Protein AF-A0A951B7P2-F1 (afdb_monomer_lite)

pLDDT: mean 95.07, std 7.06, range [56.22, 98.69]

Sequence (88 aa):
MLLGEKIRYLREVEGSLRGLNRAMTQQEVVEAIHSDLGATLSQSYLSQIENGHRPHLTNASRSLLARFFKVHPGYLVSDPEGYATELV

Secondary structure (DSSP, 8-state):
--HHHHHHHHHHHHHHHTT-SSPPPHHHHHHHHHHHHS----HHHHHHHHTTSS-S--HHHHHHHHHHTT--GGGSSPPPTT--SS--

Radius of gyration: 13.07 Å; chains: 1; bounding box: 33×22×41 Å

Structure (mmCIF, N/CA/C/O backbone):
data_AF-A0A951B7P2-F1
#
_entry.id   AF-A0A951B7P2-F1
#
loop_
_atom_site.group_PDB
_atom_site.id
_atom_site.type_symbol
_atom_site.label_atom_id
_atom_site.label_alt_id
_atom_site.label_comp_id
_atom_site.label_asym_id
_atom_site.label_entity_id
_atom_site.label_seq_id
_atom_site.pdbx_PDB_ins_code
_atom_site.Cartn_x
_atom_site.Cartn_y
_atom_site.Cartn_z
_atom_site.occupancy
_atom_site.B_iso_or_equiv
_atom_site.auth_seq_id
_atom_site.auth_comp_id
_atom_site.auth_asym_id
_atom_site.auth_atom_id
_atom_site.pdbx_PDB_model_num
ATOM 1 N N . MET A 1 1 ? 6.499 1.655 -14.440 1.00 89.00 1 MET A N 1
ATOM 2 C CA . MET A 1 1 ? 5.671 2.180 -13.333 1.00 89.00 1 MET A CA 1
ATOM 3 C C . MET A 1 1 ? 6.477 2.262 -12.046 1.00 89.00 1 MET A C 1
ATOM 5 O O . MET A 1 1 ? 7.159 1.311 -11.666 1.00 89.00 1 MET A O 1
ATOM 9 N N . LEU A 1 2 ? 6.374 3.388 -11.347 1.00 95.31 2 LEU A N 1
ATOM 10 C CA . LEU A 1 2 ? 6.897 3.570 -9.995 1.00 95.31 2 LEU A CA 1
ATOM 11 C C . LEU A 1 2 ? 6.039 2.814 -8.971 1.00 95.31 2 LEU A C 1
ATOM 13 O O . LEU A 1 2 ? 4.842 2.606 -9.175 1.00 95.31 2 LEU A O 1
ATOM 17 N N . LEU A 1 3 ? 6.624 2.465 -7.821 1.00 96.62 3 LEU A N 1
ATOM 18 C CA . LEU A 1 3 ? 5.899 1.831 -6.711 1.00 96.62 3 LEU A CA 1
ATOM 19 C C . LEU A 1 3 ? 4.600 2.577 -6.348 1.00 96.62 3 LEU A C 1
ATOM 21 O O . LEU A 1 3 ? 3.553 1.951 -6.200 1.00 96.62 3 LEU A O 1
ATOM 25 N N . GLY A 1 4 ? 4.656 3.906 -6.223 1.00 97.44 4 GLY A N 1
ATOM 26 C CA . GLY A 1 4 ? 3.488 4.711 -5.857 1.00 97.44 4 GLY A CA 1
ATOM 27 C C . GLY A 1 4 ? 2.353 4.641 -6.886 1.00 97.44 4 GLY A C 1
ATOM 28 O O . GLY A 1 4 ? 1.184 4.613 -6.508 1.00 97.44 4 GLY A O 1
ATOM 29 N N . GLU A 1 5 ? 2.682 4.538 -8.177 1.00 97.25 5 GLU A N 1
ATOM 30 C CA . GLU A 1 5 ? 1.700 4.352 -9.256 1.00 97.25 5 GLU A CA 1
ATOM 31 C C . GLU A 1 5 ? 1.032 2.985 -9.170 1.00 97.25 5 GLU A C 1
ATOM 33 O O . GLU A 1 5 ? -0.188 2.891 -9.281 1.00 97.25 5 GLU A O 1
ATOM 38 N N . LYS A 1 6 ? 1.816 1.936 -8.899 1.00 97.69 6 LYS A N 1
ATOM 39 C CA . LYS A 1 6 ? 1.285 0.582 -8.709 1.00 97.69 6 LYS A CA 1
ATOM 40 C C . LYS A 1 6 ? 0.321 0.521 -7.529 1.00 97.69 6 LYS A C 1
ATOM 42 O O . LYS A 1 6 ? -0.740 -0.075 -7.650 1.00 97.69 6 LYS A O 1
ATOM 47 N N . ILE A 1 7 ? 0.642 1.168 -6.406 1.00 98.06 7 ILE A N 1
ATOM 48 C CA . ILE A 1 7 ? -0.262 1.219 -5.246 1.00 98.06 7 ILE A CA 1
ATOM 49 C C . ILE A 1 7 ? -1.566 1.960 -5.580 1.00 98.06 7 ILE A C 1
ATOM 51 O O . ILE A 1 7 ? -2.641 1.472 -5.232 1.00 98.06 7 ILE A O 1
ATOM 55 N N . ARG A 1 8 ? -1.499 3.093 -6.293 1.00 98.31 8 ARG A N 1
ATOM 56 C CA . ARG A 1 8 ? -2.700 3.821 -6.744 1.00 98.31 8 ARG A CA 1
ATOM 57 C C . ARG A 1 8 ? -3.575 2.968 -7.665 1.00 98.31 8 ARG A C 1
ATOM 59 O O . ARG A 1 8 ? -4.777 2.884 -7.438 1.00 98.31 8 ARG A O 1
ATOM 66 N N . TYR A 1 9 ? -2.967 2.270 -8.620 1.00 98.12 9 TYR A N 1
ATOM 67 C CA . TYR A 1 9 ? -3.674 1.335 -9.494 1.00 98.12 9 TYR A CA 1
ATOM 68 C C . TYR A 1 9 ? -4.331 0.190 -8.706 1.00 98.12 9 TYR A C 1
ATOM 70 O O . TYR A 1 9 ? -5.505 -0.115 -8.897 1.00 98.12 9 TYR A O 1
ATOM 78 N N . LEU A 1 10 ? -3.621 -0.409 -7.747 1.00 98.56 10 LEU A N 1
ATOM 79 C CA . LEU A 1 10 ? -4.185 -1.477 -6.917 1.00 98.56 10 LEU A CA 1
ATOM 80 C C . LEU A 1 10 ? -5.383 -1.007 -6.080 1.00 98.56 10 LEU A C 1
ATOM 82 O O . LEU A 1 10 ? -6.306 -1.786 -5.857 1.00 98.56 10 LEU A O 1
ATOM 86 N N . ARG A 1 11 ? -5.430 0.267 -5.670 1.00 98.50 11 ARG A N 1
ATOM 87 C CA . ARG A 1 11 ? -6.612 0.847 -5.011 1.00 98.50 11 ARG A CA 1
ATOM 88 C C . ARG A 1 11 ? -7.818 0.989 -5.934 1.00 98.50 11 ARG A C 1
ATOM 90 O O . ARG A 1 11 ? -8.943 0.855 -5.456 1.00 98.50 11 ARG A O 1
ATOM 97 N N . GLU A 1 12 ? -7.603 1.290 -7.212 1.00 98.56 12 GLU A N 1
ATOM 98 C CA . GLU A 1 12 ? -8.656 1.319 -8.239 1.00 98.56 12 GLU A CA 1
ATOM 99 C C . GLU A 1 12 ? -9.234 -0.073 -8.469 1.00 98.56 12 GLU A C 1
ATOM 101 O O . GLU A 1 12 ? -10.455 -0.250 -8.436 1.00 98.56 12 GLU A O 1
ATOM 106 N N . VAL A 1 13 ? -8.358 -1.069 -8.618 1.00 98.38 13 VAL A N 1
ATOM 107 C CA . VAL A 1 13 ? -8.755 -2.471 -8.783 1.00 98.38 13 VAL A CA 1
ATOM 108 C C . VAL A 1 13 ? -9.517 -2.959 -7.5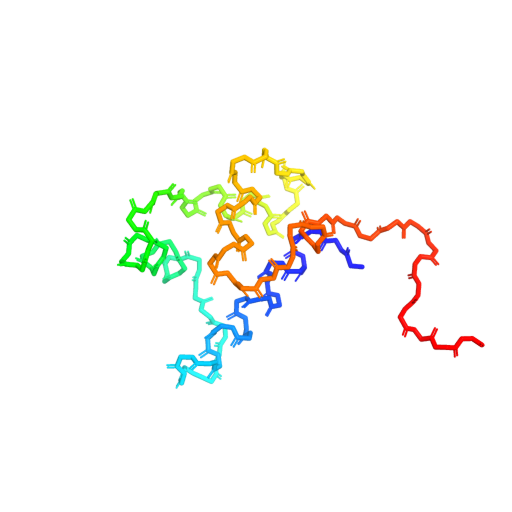54 1.00 98.38 13 VAL A C 1
ATOM 110 O O . VAL A 1 13 ? -10.635 -3.448 -7.687 1.00 98.38 13 VAL A O 1
ATOM 113 N N . GLU A 1 14 ? -8.964 -2.778 -6.355 1.00 98.50 14 GLU A N 1
ATOM 114 C CA . GLU A 1 14 ? -9.600 -3.233 -5.115 1.00 98.50 14 GLU A CA 1
ATOM 115 C C . GLU A 1 14 ? -10.943 -2.532 -4.876 1.00 98.50 14 GLU A C 1
ATOM 117 O O . GLU A 1 14 ? -11.930 -3.177 -4.526 1.00 98.50 14 GLU A O 1
ATOM 122 N N . GLY A 1 15 ? -11.025 -1.222 -5.129 1.00 98.50 15 GLY A N 1
ATOM 123 C CA . GLY A 1 15 ? -12.282 -0.485 -5.015 1.00 98.50 15 GLY A CA 1
ATOM 124 C C . GLY A 1 15 ? -13.341 -0.963 -6.012 1.00 98.50 15 GLY A C 1
ATOM 125 O O . GLY A 1 15 ? -14.513 -1.081 -5.654 1.00 98.50 15 GLY A O 1
ATOM 126 N N . SER A 1 16 ? -12.933 -1.330 -7.227 1.00 98.12 16 SER A N 1
ATOM 127 C CA . SER A 1 16 ? -13.820 -1.946 -8.222 1.00 98.12 16 SER A CA 1
ATOM 128 C C . SER A 1 16 ? -14.300 -3.331 -7.775 1.00 98.12 16 SER A C 1
ATOM 130 O O . SER A 1 16 ? -15.496 -3.607 -7.832 1.00 98.12 16 SER A O 1
ATOM 132 N N . LEU A 1 17 ? -13.405 -4.173 -7.245 1.00 97.75 17 LEU A N 1
ATOM 133 C CA . LEU A 1 17 ? -13.746 -5.500 -6.709 1.00 97.75 17 LEU A CA 1
ATOM 134 C C . LEU A 1 17 ? -14.692 -5.432 -5.502 1.00 97.75 17 LEU A C 1
ATOM 136 O O . LEU A 1 17 ? -15.490 -6.344 -5.295 1.00 97.75 17 LEU A O 1
ATOM 140 N N . ARG A 1 18 ? -14.636 -4.344 -4.726 1.00 97.44 18 ARG A N 1
ATOM 141 C CA . ARG A 1 18 ? -15.555 -4.063 -3.609 1.00 97.44 18 ARG A CA 1
ATOM 142 C C . ARG A 1 18 ? -16.856 -3.372 -4.033 1.00 97.44 18 ARG A C 1
ATOM 144 O O . ARG A 1 18 ? -17.669 -3.048 -3.174 1.00 97.44 18 ARG A O 1
ATOM 151 N N . GLY A 1 19 ? -17.068 -3.135 -5.330 1.00 98.06 19 GLY A N 1
ATOM 152 C CA . GLY A 1 19 ? -18.293 -2.529 -5.859 1.00 98.06 19 GLY A CA 1
ATOM 153 C C . GLY A 1 19 ? -18.386 -1.008 -5.702 1.00 98.06 19 GLY A C 1
ATOM 154 O O . GLY A 1 19 ? -19.462 -0.445 -5.886 1.00 98.06 19 GLY A O 1
ATOM 155 N N . LEU A 1 20 ? -17.282 -0.319 -5.384 1.00 97.81 20 LEU A N 1
ATOM 156 C CA . LEU A 1 20 ? -17.262 1.145 -5.267 1.00 97.81 20 LEU A CA 1
ATOM 157 C C . LEU A 1 20 ? -17.267 1.842 -6.635 1.00 97.81 20 LEU A C 1
ATOM 159 O O . LEU A 1 20 ? -17.629 3.013 -6.711 1.00 97.81 20 LEU A O 1
ATOM 163 N N . ASN A 1 21 ? -16.841 1.149 -7.701 1.00 96.44 21 ASN A N 1
ATOM 164 C CA . ASN A 1 21 ? -16.623 1.714 -9.045 1.00 96.44 21 ASN A CA 1
ATOM 165 C C . ASN A 1 21 ? -15.710 2.959 -9.047 1.00 96.44 21 ASN A C 1
ATOM 167 O O . ASN A 1 21 ? -15.847 3.858 -9.873 1.00 96.44 21 ASN A O 1
ATOM 171 N N . ARG A 1 22 ? -14.785 3.022 -8.086 1.00 98.06 22 ARG A N 1
ATOM 172 C CA . ARG A 1 22 ? -13.751 4.052 -7.925 1.00 98.06 22 ARG A CA 1
ATOM 173 C C . ARG A 1 22 ? -12.582 3.464 -7.144 1.00 98.06 22 ARG A C 1
ATOM 175 O O . ARG A 1 22 ? -12.729 2.417 -6.515 1.00 98.06 22 ARG A O 1
ATOM 182 N N . ALA A 1 23 ? -11.463 4.180 -7.091 1.00 98.38 23 ALA A N 1
ATOM 183 C CA . ALA A 1 23 ? -10.413 3.875 -6.129 1.00 98.38 23 ALA A CA 1
ATOM 184 C C . ALA A 1 23 ? -10.944 3.913 -4.691 1.00 98.38 23 ALA A C 1
ATOM 186 O O . ALA A 1 23 ? -11.655 4.851 -4.304 1.00 98.38 23 ALA A O 1
ATOM 187 N N . MET A 1 24 ? -10.530 2.940 -3.877 1.00 98.62 24 MET A N 1
ATOM 188 C CA . MET A 1 24 ? -10.575 3.111 -2.423 1.00 98.62 24 MET A CA 1
ATOM 189 C C . MET A 1 24 ? -9.768 4.353 -2.050 1.00 98.62 24 MET A C 1
ATOM 191 O O . MET A 1 24 ? -8.761 4.637 -2.692 1.00 98.62 24 MET A O 1
ATOM 195 N N . THR A 1 25 ? -10.161 5.096 -1.026 1.00 98.69 25 THR A N 1
ATOM 196 C CA . THR A 1 25 ? -9.329 6.137 -0.413 1.00 98.69 25 THR A CA 1
ATOM 197 C C . THR A 1 25 ? -8.215 5.495 0.417 1.00 98.69 25 THR A C 1
ATOM 199 O O . THR A 1 25 ? -8.291 4.325 0.783 1.00 98.69 25 THR A O 1
ATOM 202 N N . GLN A 1 26 ? -7.166 6.251 0.749 1.00 98.62 26 GLN A N 1
ATOM 203 C CA . GLN 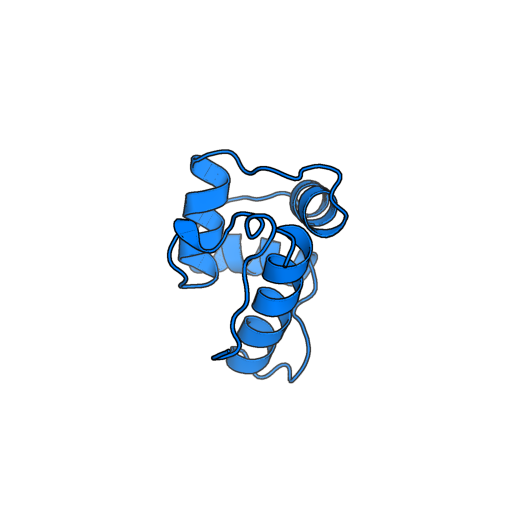A 1 26 ? -6.089 5.733 1.607 1.00 98.62 26 GLN A CA 1
ATOM 204 C C . GLN A 1 26 ? -6.609 5.321 2.994 1.00 98.62 26 GLN A C 1
ATOM 206 O O . GLN A 1 26 ? -6.113 4.359 3.571 1.00 98.62 26 GLN A O 1
ATOM 211 N N . GLN A 1 27 ? -7.616 6.034 3.509 1.00 98.62 27 GLN A N 1
ATOM 212 C CA . GLN A 1 27 ? -8.251 5.717 4.784 1.00 98.62 27 GLN A CA 1
ATOM 213 C C . GLN A 1 27 ? -9.053 4.411 4.697 1.00 98.62 27 GLN A C 1
ATOM 215 O O . GLN A 1 27 ? -8.845 3.524 5.518 1.00 98.62 27 GLN A O 1
ATOM 220 N N . GLU A 1 28 ? -9.872 4.248 3.651 1.00 98.69 28 GLU A N 1
ATOM 221 C CA . GLU A 1 28 ? -10.618 3.004 3.403 1.00 98.69 28 GLU A CA 1
ATOM 222 C C . GLU A 1 28 ? -9.672 1.796 3.270 1.00 98.69 28 GLU A C 1
ATOM 224 O O . GLU A 1 28 ? -9.986 0.714 3.754 1.00 98.69 28 GLU A O 1
ATOM 229 N N . VAL A 1 29 ? -8.497 1.962 2.646 1.00 98.62 29 VAL A N 1
ATOM 230 C CA . VAL A 1 29 ? -7.482 0.893 2.555 1.00 98.62 29 VAL A CA 1
ATOM 231 C C . VAL A 1 29 ? -6.965 0.505 3.934 1.00 98.62 29 VAL A C 1
ATOM 233 O O . VAL A 1 29 ? -6.876 -0.677 4.242 1.00 98.62 29 VAL A O 1
ATOM 236 N N . VAL A 1 30 ? -6.608 1.483 4.765 1.00 98.44 30 VAL A N 1
ATOM 237 C CA . VAL A 1 30 ? -6.092 1.221 6.115 1.00 98.44 30 VAL A CA 1
ATOM 238 C C . VAL A 1 30 ? -7.135 0.513 6.978 1.00 98.44 30 VAL A C 1
ATOM 240 O O . VAL A 1 30 ? -6.805 -0.456 7.662 1.00 98.44 30 VAL A O 1
ATOM 243 N N . GLU A 1 31 ? -8.389 0.953 6.909 1.00 98.56 31 GLU A N 1
ATOM 244 C CA . GLU A 1 31 ? -9.507 0.322 7.615 1.00 98.56 31 GLU A CA 1
ATOM 245 C C . GLU A 1 31 ? -9.751 -1.106 7.124 1.00 98.56 31 GLU A C 1
ATOM 247 O O . GLU A 1 31 ? -9.895 -2.013 7.943 1.00 98.56 31 GLU A O 1
ATOM 252 N N . ALA A 1 32 ? -9.705 -1.330 5.809 1.00 98.44 32 ALA A N 1
ATOM 253 C CA . ALA A 1 32 ? -9.863 -2.655 5.222 1.00 98.44 32 ALA A CA 1
ATOM 254 C C . ALA A 1 32 ? -8.701 -3.601 5.569 1.00 98.44 32 ALA A C 1
ATOM 256 O O . ALA A 1 32 ? -8.917 -4.776 5.844 1.00 98.44 32 ALA A O 1
ATOM 257 N N . ILE A 1 33 ? -7.457 -3.109 5.614 1.00 98.56 33 ILE A N 1
ATOM 258 C CA . ILE A 1 33 ? -6.309 -3.902 6.085 1.00 98.56 33 ILE A CA 1
ATOM 259 C C . ILE A 1 33 ? -6.533 -4.352 7.534 1.00 98.56 33 ILE A C 1
ATOM 261 O O . ILE A 1 33 ? -6.258 -5.507 7.874 1.00 98.56 33 ILE A O 1
ATOM 265 N N . HIS A 1 34 ? -7.050 -3.458 8.376 1.00 98.44 34 HIS A N 1
ATOM 266 C CA . HIS A 1 34 ? -7.360 -3.778 9.762 1.00 98.44 34 HIS A CA 1
ATOM 267 C C . HIS A 1 34 ? -8.502 -4.797 9.873 1.00 98.44 34 HIS A C 1
ATOM 269 O O . HIS A 1 34 ? -8.346 -5.791 10.581 1.00 98.44 34 HIS A O 1
ATOM 275 N N . SER A 1 35 ? -9.618 -4.601 9.160 1.00 98.31 35 SER A N 1
ATOM 276 C CA . SER A 1 35 ? -10.763 -5.521 9.210 1.00 98.31 35 SER A CA 1
ATOM 277 C C . SER A 1 35 ? -10.449 -6.902 8.641 1.00 98.31 35 SER A C 1
ATOM 279 O O . SER A 1 35 ? -10.873 -7.905 9.209 1.00 98.31 35 SER A O 1
ATOM 281 N N . ASP A 1 36 ? -9.699 -6.961 7.540 1.00 98.00 36 ASP A N 1
ATOM 282 C CA . ASP A 1 36 ? -9.556 -8.187 6.752 1.00 98.00 36 ASP A CA 1
ATOM 283 C C . ASP A 1 36 ? -8.355 -9.024 7.202 1.00 98.00 36 ASP A C 1
ATOM 285 O O . ASP A 1 36 ? -8.373 -10.251 7.100 1.00 98.00 36 ASP A O 1
ATOM 289 N N . LEU A 1 37 ? -7.289 -8.373 7.683 1.00 97.94 37 LEU A N 1
ATOM 290 C CA . LEU A 1 37 ? -6.023 -9.029 8.024 1.00 97.94 37 LEU A CA 1
ATOM 291 C C . LEU A 1 37 ? -5.622 -8.878 9.497 1.00 97.94 37 LEU A C 1
ATOM 293 O O . LEU A 1 37 ? -4.622 -9.480 9.894 1.00 97.94 37 LEU A O 1
ATOM 297 N N . GLY A 1 38 ? -6.346 -8.080 10.293 1.00 98.00 38 GLY A N 1
ATOM 298 C CA . GLY A 1 38 ? -6.003 -7.804 11.694 1.00 98.00 38 GLY A CA 1
ATOM 299 C C . GLY A 1 38 ? -4.666 -7.075 11.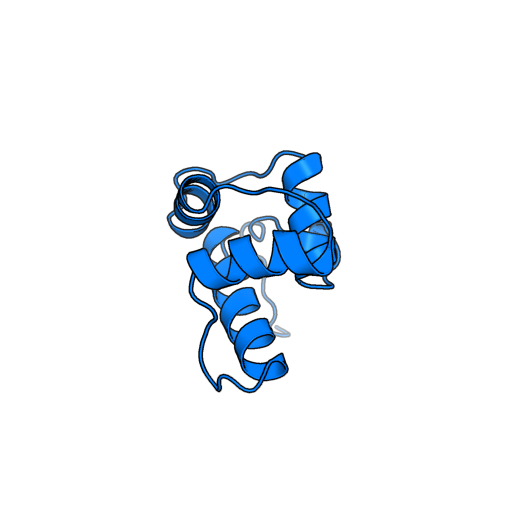864 1.00 98.00 38 GLY A C 1
ATOM 300 O O . GLY A 1 38 ? -4.013 -7.203 12.898 1.00 98.00 38 GLY A O 1
ATOM 301 N N . ALA A 1 39 ? -4.217 -6.363 10.829 1.00 97.81 39 ALA A N 1
ATOM 302 C CA . ALA A 1 39 ? -2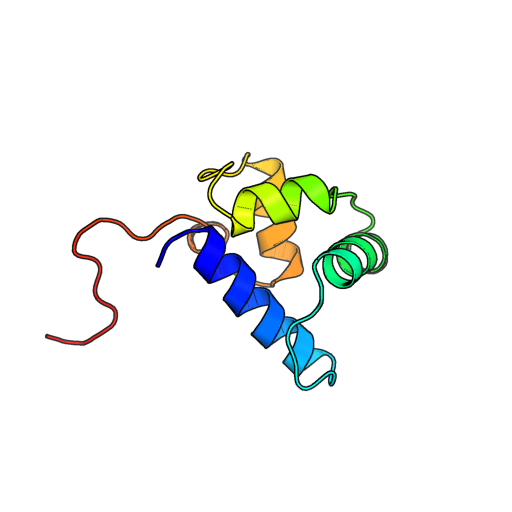.932 -5.674 10.794 1.00 97.81 39 ALA A CA 1
ATOM 303 C C . ALA A 1 39 ? -3.121 -4.155 10.718 1.00 97.81 39 ALA A C 1
ATOM 305 O O . ALA A 1 39 ? -4.151 -3.667 10.264 1.00 97.81 39 ALA A O 1
ATOM 306 N N . THR A 1 40 ? -2.095 -3.401 11.111 1.00 95.38 40 THR A N 1
ATOM 307 C CA . THR A 1 40 ? -2.143 -1.934 11.104 1.00 95.38 40 THR A CA 1
ATOM 308 C C . THR A 1 40 ? -1.123 -1.361 10.129 1.00 95.38 40 THR A C 1
ATOM 310 O O . THR A 1 40 ? 0.043 -1.753 10.115 1.00 95.38 40 THR A O 1
ATOM 313 N N . LEU A 1 41 ? -1.563 -0.379 9.347 1.00 96.25 41 LEU A N 1
ATOM 314 C CA . LEU A 1 41 ? -0.740 0.479 8.501 1.00 96.25 41 LEU A CA 1
ATOM 315 C C . LEU A 1 41 ? -1.226 1.915 8.707 1.00 96.25 41 LEU A C 1
ATOM 317 O O . LEU A 1 41 ? -2.429 2.130 8.769 1.00 96.25 41 LEU A O 1
ATOM 321 N N . SER A 1 42 ? -0.345 2.911 8.816 1.00 97.44 42 SER A N 1
ATOM 322 C CA . SER A 1 42 ? -0.831 4.293 8.911 1.00 97.44 42 SER A CA 1
ATOM 323 C C . SER A 1 42 ? -1.205 4.844 7.533 1.00 97.44 42 SER A C 1
ATOM 325 O O . SER A 1 42 ? -0.513 4.606 6.538 1.00 97.44 42 SER A O 1
ATOM 327 N N . GLN A 1 43 ? -2.263 5.655 7.482 1.00 98.12 43 GLN A N 1
ATOM 328 C CA . GLN A 1 43 ? -2.656 6.368 6.263 1.00 98.12 43 GLN A CA 1
ATOM 329 C C . GLN A 1 43 ? -1.534 7.304 5.782 1.00 98.12 43 GLN A C 1
ATOM 331 O O . GLN A 1 43 ? -1.262 7.383 4.584 1.00 98.12 43 GLN A O 1
ATOM 336 N N . SER A 1 44 ? -0.809 7.939 6.709 1.00 97.94 44 SER A N 1
ATOM 337 C CA . SER A 1 44 ? 0.344 8.788 6.393 1.00 97.94 44 SER A CA 1
ATOM 338 C C . SER A 1 44 ? 1.475 8.015 5.713 1.00 97.94 44 SER A C 1
ATOM 340 O O . SER A 1 44 ? 2.090 8.523 4.778 1.00 97.94 44 SER A O 1
ATOM 342 N N . TYR A 1 45 ? 1.735 6.775 6.134 1.00 97.50 45 TYR A N 1
ATOM 343 C CA . TYR A 1 45 ? 2.747 5.925 5.518 1.00 97.50 45 TYR A CA 1
ATOM 344 C C . TYR A 1 45 ? 2.325 5.496 4.110 1.00 97.50 45 TYR A C 1
ATOM 346 O O . TYR A 1 45 ? 3.133 5.577 3.186 1.00 97.50 45 TYR A O 1
ATOM 354 N N . LEU A 1 46 ? 1.049 5.140 3.916 1.00 97.62 46 LEU A N 1
ATOM 355 C CA . LEU A 1 46 ? 0.496 4.863 2.586 1.00 97.62 46 LEU A CA 1
ATOM 356 C C . LEU A 1 46 ? 0.625 6.082 1.653 1.00 97.62 46 LEU A C 1
ATOM 358 O O . LEU A 1 46 ? 1.084 5.947 0.521 1.00 97.62 46 LEU A O 1
ATOM 362 N N . SER A 1 47 ? 0.328 7.282 2.156 1.00 98.19 47 SER A N 1
ATOM 363 C CA . SER A 1 47 ? 0.502 8.539 1.416 1.00 98.19 47 SER A CA 1
ATOM 364 C C . SER A 1 47 ? 1.958 8.809 1.026 1.00 98.19 47 SER A C 1
ATOM 366 O O . SER A 1 47 ? 2.242 9.191 -0.110 1.00 98.19 47 SER A O 1
ATOM 368 N N . GLN A 1 48 ? 2.908 8.561 1.931 1.00 98.06 48 GLN A N 1
ATOM 369 C CA . GLN A 1 48 ? 4.333 8.708 1.630 1.00 98.06 48 GLN A CA 1
ATOM 370 C C . GLN A 1 48 ? 4.806 7.752 0.524 1.00 98.06 48 GLN A C 1
ATOM 372 O O . GLN A 1 48 ? 5.674 8.129 -0.265 1.00 98.06 48 GLN A O 1
ATOM 377 N N . ILE A 1 49 ? 4.252 6.538 0.454 1.00 97.38 49 ILE A N 1
ATOM 378 C CA . ILE A 1 49 ? 4.550 5.578 -0.618 1.00 97.38 49 ILE A CA 1
ATOM 379 C C . ILE A 1 49 ? 3.989 6.083 -1.952 1.00 97.38 49 ILE A C 1
ATOM 381 O O . ILE A 1 49 ? 4.719 6.164 -2.939 1.00 97.38 49 ILE A O 1
ATOM 385 N N . GLU A 1 50 ? 2.706 6.454 -1.984 1.00 97.38 50 GLU A N 1
ATOM 386 C CA . GLU A 1 50 ? 2.025 6.884 -3.214 1.00 97.38 50 GLU A CA 1
ATOM 387 C C . GLU A 1 50 ? 2.618 8.161 -3.819 1.00 97.38 50 GLU A C 1
ATOM 389 O O . GLU A 1 50 ? 2.709 8.271 -5.043 1.00 97.38 50 GLU A O 1
ATOM 394 N N . ASN A 1 51 ? 3.068 9.085 -2.965 1.00 97.31 51 ASN A N 1
ATOM 395 C CA . ASN A 1 51 ? 3.708 10.340 -3.360 1.00 97.31 51 ASN A CA 1
ATOM 396 C C . ASN A 1 51 ? 5.234 10.221 -3.517 1.00 97.31 51 ASN A C 1
ATOM 398 O O . ASN A 1 51 ? 5.921 11.236 -3.599 1.00 97.31 51 ASN A O 1
ATOM 402 N N . GLY A 1 52 ? 5.796 9.009 -3.478 1.00 95.50 52 GLY A N 1
ATOM 403 C CA . GLY A 1 52 ? 7.213 8.760 -3.761 1.00 95.50 52 GLY A CA 1
ATOM 404 C C . GLY A 1 52 ? 8.211 9.179 -2.675 1.00 95.50 52 GLY A C 1
ATOM 405 O O . GLY A 1 52 ? 9.401 8.921 -2.827 1.00 95.50 52 GLY A O 1
ATOM 406 N N . HIS A 1 53 ? 7.765 9.742 -1.548 1.00 96.56 53 HIS A N 1
ATOM 407 C CA . HIS A 1 53 ? 8.633 10.054 -0.400 1.00 96.56 53 HIS A CA 1
ATOM 408 C C . HIS A 1 53 ? 9.232 8.788 0.237 1.00 96.56 53 HIS A C 1
ATOM 410 O O . HIS A 1 53 ? 10.274 8.833 0.893 1.00 96.56 53 HIS A O 1
ATOM 416 N N . ARG A 1 54 ? 8.566 7.642 0.053 1.00 93.06 54 ARG A N 1
ATOM 417 C CA . ARG A 1 54 ? 9.043 6.306 0.427 1.00 93.06 54 ARG A CA 1
ATOM 418 C C . ARG A 1 54 ? 9.059 5.415 -0.822 1.00 93.06 54 ARG A C 1
ATOM 420 O O . ARG A 1 54 ? 8.126 4.641 -1.024 1.00 93.06 54 ARG A O 1
ATOM 427 N N . PRO A 1 55 ? 10.111 5.489 -1.657 1.00 90.25 55 PRO A N 1
ATOM 428 C CA . PRO A 1 55 ? 10.183 4.732 -2.912 1.00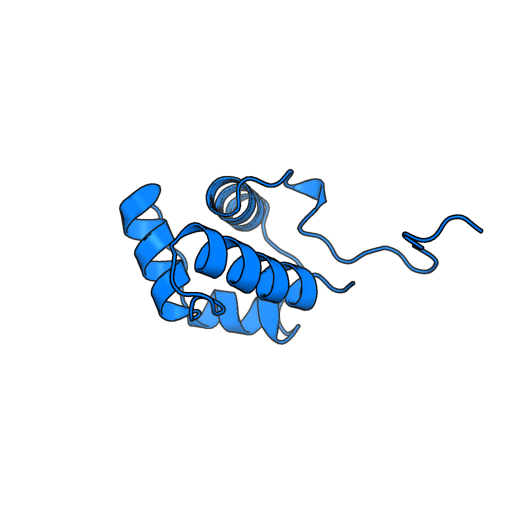 90.25 55 PRO A CA 1
ATOM 429 C C . PRO A 1 55 ? 10.403 3.224 -2.697 1.00 90.25 55 PRO A C 1
ATOM 431 O O . PRO A 1 55 ? 10.301 2.434 -3.636 1.00 90.25 55 PRO A O 1
ATOM 434 N N . HIS A 1 56 ? 10.696 2.808 -1.461 1.00 92.75 56 HIS A N 1
ATOM 435 C CA . HIS A 1 56 ? 10.926 1.420 -1.084 1.00 92.75 56 HIS A CA 1
ATOM 436 C C . HIS A 1 56 ? 10.119 1.045 0.161 1.00 92.75 56 HIS A C 1
ATOM 438 O O . HIS A 1 56 ? 9.971 1.833 1.097 1.00 92.75 56 HIS A O 1
ATOM 444 N N . LEU A 1 57 ? 9.632 -0.195 0.176 1.00 94.88 57 LEU A N 1
ATOM 445 C CA . LEU A 1 57 ? 8.928 -0.798 1.305 1.00 94.88 57 LEU A CA 1
ATOM 446 C C . LEU A 1 57 ? 9.886 -1.633 2.149 1.00 94.88 57 LEU A C 1
ATOM 448 O O . LEU A 1 57 ? 10.774 -2.297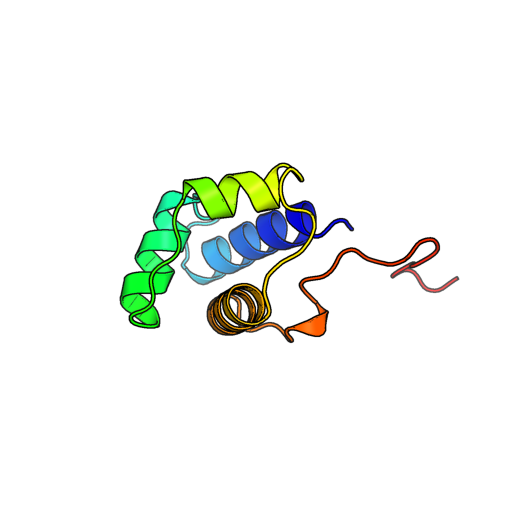 1.611 1.00 94.88 57 LEU A O 1
ATOM 452 N N . THR A 1 58 ? 9.639 -1.682 3.458 1.00 94.94 58 THR A N 1
ATOM 453 C CA . THR A 1 58 ? 10.202 -2.750 4.293 1.00 94.94 58 THR A CA 1
ATOM 454 C C . THR A 1 58 ? 9.614 -4.097 3.860 1.00 94.94 58 THR A C 1
ATOM 456 O O . THR A 1 58 ? 8.519 -4.154 3.291 1.00 94.94 58 THR A O 1
ATOM 459 N N . ASN A 1 59 ? 10.298 -5.202 4.166 1.00 95.88 59 ASN A N 1
ATOM 460 C CA . ASN A 1 59 ? 9.782 -6.544 3.863 1.00 95.88 59 ASN A CA 1
ATOM 461 C C . ASN A 1 59 ? 8.412 -6.804 4.513 1.00 95.88 59 ASN A C 1
ATOM 463 O O . ASN A 1 59 ? 7.545 -7.419 3.891 1.00 95.88 59 ASN A O 1
ATOM 467 N N . ALA A 1 60 ? 8.197 -6.294 5.730 1.00 96.38 60 ALA A N 1
ATOM 468 C CA . ALA A 1 60 ? 6.928 -6.415 6.441 1.00 96.38 60 ALA A CA 1
ATOM 469 C C . ALA A 1 60 ? 5.796 -5.666 5.718 1.00 96.38 60 ALA A C 1
ATOM 471 O O . ALA A 1 60 ? 4.784 -6.277 5.376 1.00 96.38 60 ALA A O 1
ATOM 472 N N . SER A 1 61 ? 5.993 -4.380 5.400 1.00 96.62 61 SER A N 1
ATOM 473 C CA . SER A 1 61 ? 4.994 -3.574 4.685 1.00 96.62 61 SER A CA 1
ATOM 474 C C . SER A 1 61 ? 4.708 -4.126 3.289 1.00 96.62 61 SER A C 1
ATOM 476 O O . SER A 1 61 ? 3.555 -4.173 2.868 1.00 96.62 61 SER A O 1
ATOM 478 N N . ARG A 1 62 ? 5.743 -4.597 2.578 1.00 97.75 62 ARG A N 1
ATOM 479 C CA . ARG A 1 62 ? 5.596 -5.234 1.263 1.00 97.75 62 ARG A CA 1
ATOM 480 C C . ARG A 1 62 ? 4.747 -6.495 1.347 1.00 97.75 62 ARG A C 1
ATOM 482 O O . ARG A 1 62 ? 3.829 -6.653 0.554 1.00 97.75 62 ARG A O 1
ATOM 489 N N . SER A 1 63 ? 5.030 -7.369 2.310 1.00 98.12 63 SER A N 1
ATOM 490 C CA . SER A 1 63 ? 4.277 -8.614 2.497 1.00 98.12 63 SER A CA 1
ATOM 491 C C . SER A 1 63 ? 2.825 -8.343 2.890 1.00 98.12 63 SER A C 1
ATOM 493 O O . SER A 1 63 ? 1.922 -9.014 2.397 1.00 98.12 63 SER A O 1
ATOM 495 N N . LEU A 1 64 ? 2.591 -7.339 3.740 1.00 98.44 64 LEU A N 1
ATOM 496 C CA . LEU A 1 64 ? 1.250 -6.920 4.139 1.00 98.44 64 LEU A CA 1
ATOM 497 C C . LEU A 1 64 ? 0.437 -6.405 2.946 1.00 98.44 64 LEU A C 1
ATOM 499 O O . LEU A 1 64 ? -0.647 -6.917 2.681 1.00 98.44 64 LEU A O 1
ATOM 503 N N . LEU A 1 65 ? 0.977 -5.433 2.207 1.00 98.31 65 LEU A N 1
ATOM 504 C CA . LEU A 1 65 ? 0.302 -4.848 1.046 1.00 98.31 65 LEU A CA 1
ATOM 505 C C . LEU A 1 65 ? 0.095 -5.881 -0.068 1.00 98.31 65 LEU A C 1
ATOM 507 O O . LEU A 1 65 ? -0.959 -5.898 -0.693 1.00 98.31 65 LEU A O 1
ATOM 511 N N . ALA A 1 66 ? 1.058 -6.782 -0.282 1.00 98.44 66 ALA A N 1
ATOM 512 C CA . ALA A 1 66 ? 0.940 -7.866 -1.254 1.00 98.44 66 ALA A CA 1
ATOM 513 C C . ALA A 1 66 ? -0.198 -8.832 -0.899 1.00 98.44 66 ALA A C 1
ATOM 515 O O . ALA A 1 66 ? -0.997 -9.183 -1.764 1.00 98.44 66 ALA A O 1
ATOM 516 N N . ARG A 1 67 ? -0.314 -9.216 0.382 1.00 98.44 67 ARG A N 1
ATOM 517 C CA . ARG A 1 67 ? -1.427 -10.039 0.877 1.00 98.44 67 ARG A CA 1
ATOM 518 C C . ARG A 1 67 ? -2.769 -9.328 0.732 1.00 98.44 67 ARG A C 1
ATOM 520 O O . ARG A 1 67 ? -3.715 -9.956 0.274 1.00 98.44 67 ARG A O 1
ATOM 527 N N . PHE A 1 68 ? -2.841 -8.048 1.103 1.00 98.56 68 PHE A N 1
ATOM 528 C CA . PHE A 1 68 ? -4.071 -7.260 1.016 1.00 98.56 68 PHE A CA 1
ATOM 529 C C . PHE A 1 68 ? -4.567 -7.138 -0.429 1.00 98.56 68 PHE A C 1
ATOM 531 O O . PHE A 1 68 ? -5.690 -7.528 -0.726 1.00 98.56 68 PHE A O 1
ATOM 538 N N . PHE A 1 69 ? -3.700 -6.695 -1.342 1.00 98.38 69 PHE A N 1
ATOM 539 C CA . PHE A 1 69 ? -4.038 -6.523 -2.758 1.00 98.38 69 PHE A CA 1
ATOM 540 C C . PHE A 1 69 ? -3.980 -7.818 -3.582 1.00 98.38 69 PHE A C 1
ATOM 542 O O . PHE A 1 69 ? -4.194 -7.782 -4.790 1.00 98.38 69 PHE A O 1
ATOM 549 N N . LYS A 1 70 ? -3.678 -8.963 -2.954 1.00 97.88 70 LYS A N 1
ATOM 550 C CA . LYS A 1 70 ? -3.603 -10.290 -3.592 1.00 97.88 70 LYS A CA 1
ATOM 551 C C . LYS A 1 70 ? -2.645 -10.335 -4.792 1.00 97.88 70 LYS A C 1
ATOM 553 O O . LYS A 1 70 ? -2.915 -10.987 -5.798 1.00 97.88 70 LYS A O 1
ATOM 558 N N . VAL A 1 71 ? -1.500 -9.668 -4.669 1.00 98.19 71 VAL A N 1
ATOM 559 C CA . VAL A 1 71 ? -0.432 -9.652 -5.681 1.00 98.19 71 VAL A CA 1
ATOM 560 C C . VAL A 1 71 ? 0.834 -10.318 -5.162 1.00 98.19 71 VAL A C 1
ATOM 562 O O . VAL A 1 71 ? 1.057 -10.431 -3.958 1.00 98.19 71 VAL A O 1
ATOM 565 N N . HIS A 1 72 ? 1.717 -10.731 -6.071 1.00 97.62 72 HIS A N 1
ATOM 566 C CA . HIS A 1 72 ? 3.042 -11.199 -5.679 1.00 97.62 72 HIS A CA 1
ATOM 567 C C . HIS A 1 72 ? 3.865 -10.037 -5.073 1.00 97.62 72 HIS A C 1
ATOM 569 O O . HIS A 1 72 ? 3.864 -8.946 -5.649 1.00 97.62 72 HIS A O 1
ATOM 575 N N . PRO A 1 73 ? 4.633 -10.229 -3.977 1.00 96.75 73 PRO A N 1
ATOM 576 C CA . PRO A 1 73 ? 5.443 -9.160 -3.375 1.00 96.75 73 PRO A CA 1
ATOM 577 C C . PRO A 1 73 ? 6.412 -8.484 -4.350 1.00 96.75 73 PRO A C 1
ATOM 579 O O . PRO A 1 73 ? 6.676 -7.290 -4.228 1.00 96.75 73 PRO A O 1
ATOM 582 N N . GLY A 1 74 ? 6.911 -9.231 -5.340 1.00 95.00 74 GLY A N 1
ATOM 583 C CA . GLY A 1 74 ? 7.774 -8.711 -6.405 1.00 95.00 74 GLY A CA 1
ATOM 584 C C . GLY A 1 74 ? 7.097 -7.704 -7.341 1.00 95.00 74 GLY A C 1
ATOM 585 O O . GLY A 1 74 ? 7.796 -6.989 -8.041 1.00 95.00 74 GLY A O 1
ATOM 586 N N . TYR A 1 75 ? 5.766 -7.595 -7.336 1.00 95.31 75 TYR A N 1
ATOM 587 C CA . TYR A 1 75 ? 5.061 -6.533 -8.056 1.00 95.31 75 TYR A CA 1
ATOM 588 C C . TYR A 1 75 ? 5.219 -5.171 -7.358 1.00 95.31 75 TYR A C 1
ATOM 590 O O . TYR A 1 75 ? 5.244 -4.137 -8.020 1.00 95.31 75 TYR A O 1
ATOM 598 N N . LEU A 1 76 ? 5.387 -5.158 -6.029 1.00 96.81 76 LEU A N 1
ATOM 599 C CA . LEU A 1 76 ? 5.469 -3.952 -5.194 1.00 96.81 76 LEU A CA 1
ATOM 600 C C . LEU A 1 76 ? 6.895 -3.388 -5.109 1.00 96.81 76 LEU A C 1
ATOM 602 O O . LEU A 1 76 ? 7.439 -3.129 -4.028 1.00 96.81 76 LEU A O 1
ATOM 606 N N . VAL A 1 77 ? 7.488 -3.192 -6.281 1.00 94.94 77 VAL A N 1
ATOM 607 C CA . VAL A 1 77 ? 8.742 -2.472 -6.523 1.00 94.94 77 VAL A CA 1
ATOM 608 C C . VAL A 1 77 ? 8.569 -1.613 -7.772 1.00 94.94 77 VAL A C 1
ATOM 610 O O . VAL A 1 77 ? 7.722 -1.918 -8.613 1.00 94.94 77 VAL A O 1
ATOM 613 N N . SER A 1 78 ? 9.341 -0.537 -7.902 1.00 93.44 78 SER A N 1
ATOM 614 C CA . SER A 1 78 ? 9.386 0.211 -9.161 1.00 93.44 78 SER A CA 1
ATOM 615 C C . SER A 1 78 ? 9.948 -0.670 -10.272 1.00 93.44 78 SER A C 1
ATOM 617 O O . SER A 1 78 ? 10.849 -1.473 -10.026 1.00 93.44 78 SER A O 1
ATOM 619 N N . ASP A 1 79 ? 9.414 -0.513 -11.478 1.00 91.38 79 ASP A N 1
ATOM 620 C CA . ASP A 1 79 ? 9.967 -1.191 -12.645 1.00 91.38 79 ASP A CA 1
ATOM 621 C C . ASP A 1 79 ? 11.389 -0.684 -12.928 1.00 91.38 79 ASP A C 1
ATOM 623 O O . ASP A 1 79 ? 11.664 0.505 -12.719 1.00 91.38 79 ASP A O 1
ATOM 627 N N . PRO A 1 80 ? 12.298 -1.564 -13.379 1.00 88.56 80 PRO A N 1
ATOM 628 C CA . PRO A 1 80 ? 13.628 -1.151 -13.788 1.00 88.56 80 PRO A CA 1
ATOM 629 C C . PRO A 1 80 ? 13.563 -0.278 -15.045 1.00 88.56 80 PRO A C 1
ATOM 631 O O . PRO A 1 80 ? 12.603 -0.318 -15.818 1.00 88.56 80 PRO A O 1
ATOM 634 N N . GLU A 1 81 ? 14.613 0.509 -15.253 1.00 86.06 81 GLU A N 1
ATOM 635 C CA . GLU A 1 81 ? 14.774 1.285 -16.477 1.00 86.06 81 GLU A CA 1
ATOM 636 C C . GLU A 1 81 ? 14.755 0.361 -17.706 1.00 86.06 81 GLU A C 1
ATOM 638 O O . GLU A 1 81 ? 15.337 -0.724 -17.691 1.00 86.06 81 GLU A O 1
ATOM 643 N N . GLY A 1 82 ? 14.038 0.770 -18.756 1.00 80.56 82 GLY A N 1
ATOM 644 C CA . GLY A 1 82 ? 13.872 -0.029 -19.973 1.00 80.56 82 GLY A CA 1
ATOM 645 C C . GLY A 1 82 ? 12.856 -1.172 -19.871 1.00 80.56 82 GLY A C 1
ATOM 646 O O . GLY A 1 82 ? 12.685 -1.906 -20.842 1.00 80.56 82 GLY A O 1
ATOM 647 N N . TYR A 1 83 ? 12.155 -1.333 -18.741 1.00 82.56 83 TYR A N 1
ATOM 648 C CA . TYR A 1 83 ? 11.036 -2.271 -18.653 1.00 82.56 83 TYR A CA 1
ATOM 649 C C . TYR A 1 83 ? 9.871 -1.815 -19.539 1.00 82.56 83 TYR A C 1
ATOM 651 O O . TYR A 1 83 ? 9.300 -0.744 -19.323 1.00 82.56 83 TYR A O 1
ATOM 659 N N . ALA A 1 84 ? 9.498 -2.656 -20.501 1.00 76.44 84 ALA A N 1
ATOM 660 C CA . ALA A 1 84 ? 8.334 -2.477 -21.355 1.00 76.44 84 ALA A CA 1
ATOM 661 C C . ALA A 1 84 ? 7.384 -3.669 -21.189 1.00 76.44 84 ALA A C 1
ATOM 663 O O . ALA A 1 84 ? 7.807 -4.824 -21.170 1.00 76.44 84 ALA A O 1
ATOM 664 N N . THR A 1 85 ? 6.091 -3.380 -21.057 1.00 74.50 85 THR A N 1
ATOM 665 C CA . THR A 1 85 ? 5.017 -4.388 -21.052 1.00 74.50 85 THR A CA 1
ATOM 666 C C . THR A 1 85 ? 4.469 -4.671 -22.448 1.00 74.50 85 THR A C 1
ATOM 668 O O . THR A 1 85 ? 3.656 -5.576 -22.617 1.00 74.50 85 THR A O 1
ATOM 671 N N . GLU A 1 86 ? 4.883 -3.881 -23.436 1.00 77.56 86 GLU A N 1
ATOM 672 C CA . GLU A 1 86 ? 4.534 -4.063 -24.840 1.00 77.56 86 GLU A CA 1
ATOM 673 C C . GLU A 1 86 ? 5.503 -5.059 -25.483 1.00 77.56 86 GLU A C 1
ATOM 675 O O . GLU A 1 86 ? 6.694 -5.079 -25.165 1.00 77.56 86 GLU A O 1
ATOM 680 N N . LEU A 1 87 ? 4.990 -5.900 -26.381 1.00 69.12 87 LEU A N 1
ATOM 681 C CA . LEU A 1 87 ? 5.837 -6.714 -27.244 1.00 69.12 87 LEU A CA 1
ATOM 682 C C . LEU A 1 87 ? 6.424 -5.789 -28.315 1.00 69.12 87 LEU A C 1
ATOM 684 O O . LEU A 1 87 ? 5.676 -5.267 -29.142 1.00 69.12 87 LEU A O 1
ATOM 688 N N . VAL A 1 88 ? 7.738 -5.573 -28.256 1.00 56.22 88 VAL A N 1
ATOM 689 C CA . VAL A 1 88 ? 8.537 -4.988 -29.347 1.00 56.22 88 VAL A CA 1
ATOM 690 C C . VAL A 1 88 ? 8.708 -5.972 -30.494 1.00 56.22 88 VAL A C 1
ATOM 692 O O . VAL A 1 88 ? 8.862 -7.184 -30.213 1.00 56.22 88 VAL A O 1
#

Foldseek 3Di:
DALLVLLQVLQCVVCVVVVVNGGDQLVSLQVQLCVPVVDGDDSVVNVCCNVVVPSDDDPVRLVSSCVSSVHDSVSNHTDDPPDDPDDD